Protein AF-A0A3D3GSV1-F1 (afdb_monomer_lite)

Sequence (92 aa):
MRKVKNKLFLETMAEWEYALKYYGAELPWKAIIINCTKNQAVSINEIIKLDDTSLKLVTDHDEIIISPENNWRLKHGRTVLEKTIFTHDLSN

Radius of gyration: 12.98 Å; chains: 1; bounding box: 32×24×39 Å

Foldseek 3Di:
DVVVLVVVLVVQVVQVVVLCVPCVVPDQAFFWKDDPPDIDTWGFRHWDDPDPFWIWTDTPPDIDIDGSVTHIHTDADDDDDDGDRDDDDPPD

pLDDT: mean 71.9, std 17.42, range [31.75, 91.69]

Structure (mmCIF, N/CA/C/O backbone):
data_AF-A0A3D3GSV1-F1
#
_entry.id   AF-A0A3D3GSV1-F1
#
loop_
_atom_site.group_PDB
_atom_site.id
_atom_site.type_symbol
_atom_site.label_atom_id
_atom_site.label_alt_id
_atom_site.label_comp_id
_atom_site.label_asym_id
_atom_site.label_entity_id
_atom_site.label_seq_id
_atom_site.pdbx_PDB_ins_code
_atom_site.Cartn_x
_atom_site.Cartn_y
_atom_site.Cartn_z
_atom_site.occupancy
_atom_site.B_iso_or_equiv
_atom_site.auth_seq_id
_atom_site.auth_comp_id
_atom_site.auth_asym_id
_atom_site.auth_atom_id
_atom_site.pdbx_PDB_model_num
ATOM 1 N N . MET A 1 1 ? 6.075 -2.231 24.159 1.00 50.69 1 MET A N 1
ATOM 2 C CA . MET A 1 1 ? 6.010 -2.667 22.740 1.00 50.69 1 MET A CA 1
ATOM 3 C C . MET A 1 1 ? 4.701 -2.319 22.011 1.00 50.69 1 MET A C 1
ATOM 5 O O . MET A 1 1 ? 4.789 -2.021 20.829 1.00 50.69 1 MET A O 1
ATOM 9 N N . ARG A 1 2 ? 3.513 -2.266 22.655 1.00 51.66 2 ARG A N 1
ATOM 10 C CA . ARG A 1 2 ? 2.245 -1.845 21.993 1.00 51.66 2 ARG A CA 1
ATOM 11 C C . ARG A 1 2 ? 2.295 -0.458 21.320 1.00 51.66 2 ARG A C 1
ATOM 13 O O . ARG A 1 2 ? 1.776 -0.307 20.224 1.00 51.66 2 ARG A O 1
ATOM 20 N N . LYS A 1 3 ? 2.967 0.527 21.934 1.00 56.91 3 LYS A N 1
ATOM 21 C CA . LYS A 1 3 ? 3.074 1.899 21.392 1.00 56.91 3 LYS A CA 1
ATOM 22 C C . LYS A 1 3 ? 3.810 1.987 20.042 1.00 56.91 3 LYS A C 1
ATOM 24 O O . LYS A 1 3 ? 3.449 2.813 19.218 1.00 56.91 3 LYS A O 1
ATOM 29 N N . VAL A 1 4 ? 4.806 1.127 19.801 1.00 58.81 4 VAL A N 1
ATOM 30 C CA . VAL A 1 4 ? 5.625 1.157 18.570 1.00 58.81 4 VAL A CA 1
ATOM 31 C C . VAL A 1 4 ? 4.856 0.595 17.372 1.00 58.81 4 VAL A C 1
ATOM 33 O O . VAL A 1 4 ? 4.908 1.177 16.294 1.00 58.81 4 VAL A O 1
ATOM 36 N N . LYS A 1 5 ? 4.085 -0.486 17.569 1.00 58.56 5 LYS A N 1
ATOM 37 C CA . LYS A 1 5 ? 3.236 -1.065 16.513 1.00 58.56 5 LYS A CA 1
ATOM 38 C C . LYS A 1 5 ? 2.166 -0.082 16.030 1.00 58.56 5 LYS A C 1
ATOM 40 O O . LYS A 1 5 ? 1.913 -0.012 14.837 1.00 58.56 5 LYS A O 1
ATOM 45 N N . ASN A 1 6 ? 1.601 0.707 16.946 1.00 69.56 6 ASN A N 1
ATOM 46 C CA . ASN A 1 6 ? 0.602 1.720 16.608 1.00 69.56 6 ASN A CA 1
ATOM 47 C C . ASN A 1 6 ? 1.218 2.869 15.782 1.00 69.56 6 ASN A C 1
ATOM 49 O O . ASN A 1 6 ? 0.692 3.213 14.733 1.00 69.56 6 ASN A O 1
ATOM 53 N N . LYS A 1 7 ? 2.399 3.379 16.169 1.00 74.62 7 LYS A N 1
ATOM 54 C CA . LYS A 1 7 ? 3.105 4.414 15.391 1.00 74.62 7 LYS A CA 1
ATOM 55 C C . LYS A 1 7 ? 3.396 3.971 13.948 1.00 74.62 7 LYS A C 1
ATOM 57 O O . LYS A 1 7 ? 3.071 4.698 13.020 1.00 74.62 7 LYS A O 1
ATOM 62 N N . LEU A 1 8 ? 3.953 2.772 13.769 1.00 70.94 8 LEU A N 1
ATOM 63 C CA . LEU A 1 8 ? 4.282 2.238 12.441 1.00 70.94 8 LEU A CA 1
ATOM 64 C C . LEU A 1 8 ? 3.034 2.028 11.566 1.00 70.94 8 LEU A C 1
ATOM 66 O O . LEU A 1 8 ? 3.072 2.239 10.356 1.00 70.94 8 LEU A O 1
ATOM 70 N N . PHE A 1 9 ? 1.928 1.602 12.178 1.00 76.88 9 PHE A N 1
ATOM 71 C CA . PHE A 1 9 ? 0.650 1.463 11.489 1.00 76.88 9 PHE A CA 1
ATOM 72 C C . PHE A 1 9 ? 0.109 2.822 11.017 1.00 76.88 9 PHE A C 1
ATOM 74 O O . PHE A 1 9 ? -0.226 2.958 9.845 1.00 76.88 9 PHE A O 1
ATOM 81 N N . LEU A 1 10 ? 0.115 3.844 11.881 1.00 78.62 10 LEU A N 1
ATOM 82 C CA . LEU A 1 10 ? -0.309 5.202 11.516 1.00 78.62 10 LEU A CA 1
ATOM 83 C C . LEU A 1 10 ? 0.533 5.790 10.375 1.00 78.62 10 LEU A C 1
ATOM 85 O O . LEU A 1 10 ? -0.016 6.392 9.458 1.00 78.62 10 LEU A O 1
ATOM 89 N N . GLU A 1 11 ? 1.850 5.573 10.395 1.00 79.56 11 GLU A N 1
ATOM 90 C CA . GLU A 1 11 ? 2.746 5.972 9.299 1.00 79.56 11 GLU A CA 1
ATOM 91 C C . GLU A 1 11 ? 2.382 5.274 7.983 1.00 79.56 11 GLU A C 1
ATOM 93 O O . GLU A 1 11 ? 2.429 5.892 6.923 1.00 79.56 11 GLU A O 1
ATOM 98 N N . THR A 1 12 ? 1.974 4.005 8.046 1.00 78.88 12 THR A N 1
ATOM 99 C CA . THR A 1 12 ? 1.576 3.262 6.845 1.00 78.88 12 THR A CA 1
ATOM 100 C C . THR A 1 12 ? 0.223 3.718 6.313 1.00 78.88 12 THR A C 1
ATOM 102 O O . THR A 1 12 ? 0.071 3.894 5.111 1.00 78.88 12 THR A O 1
ATOM 105 N N . MET A 1 13 ? -0.754 3.979 7.182 1.00 80.06 13 MET A N 1
ATOM 106 C CA . MET A 1 13 ? -2.032 4.557 6.756 1.00 80.06 13 MET A CA 1
ATOM 107 C C . MET A 1 13 ? -1.833 5.918 6.081 1.00 80.06 13 MET A C 1
ATOM 109 O O . MET A 1 13 ? -2.384 6.145 5.009 1.00 80.06 13 MET A O 1
ATOM 113 N N . ALA A 1 14 ? -0.984 6.783 6.645 1.00 81.12 14 ALA A N 1
ATOM 114 C CA . ALA A 1 14 ? -0.657 8.074 6.042 1.00 81.12 14 ALA A CA 1
ATOM 115 C C . ALA A 1 14 ? 0.016 7.929 4.662 1.00 81.12 14 ALA A C 1
ATOM 117 O O . ALA A 1 14 ? -0.266 8.707 3.750 1.00 81.12 14 ALA A O 1
ATOM 118 N N . GLU A 1 15 ? 0.878 6.921 4.489 1.00 81.19 15 GLU A N 1
ATOM 119 C CA . GLU A 1 15 ? 1.493 6.581 3.200 1.00 81.19 15 GLU A CA 1
ATOM 120 C C . GLU A 1 15 ? 0.429 6.224 2.146 1.00 81.19 15 GLU A C 1
ATOM 122 O O . GLU A 1 15 ? 0.439 6.776 1.043 1.00 81.19 15 GLU A O 1
ATOM 127 N N . TRP A 1 16 ? -0.541 5.375 2.497 1.00 82.38 16 TRP A N 1
ATOM 128 C CA . TRP A 1 16 ? -1.634 4.986 1.599 1.00 82.38 16 TRP A CA 1
ATOM 129 C C . TRP A 1 16 ? -2.654 6.105 1.341 1.00 82.38 16 TRP A C 1
ATOM 131 O O . TRP A 1 16 ? -3.175 6.226 0.233 1.00 82.38 16 TRP A O 1
ATOM 141 N N . GLU A 1 17 ? -2.930 6.965 2.319 1.00 82.19 17 GLU A N 1
ATOM 142 C CA . GLU A 1 17 ? -3.783 8.143 2.117 1.00 82.19 17 GLU A CA 1
ATOM 143 C C . GLU A 1 17 ? -3.131 9.158 1.170 1.00 82.19 17 GLU A C 1
ATOM 145 O O . GLU A 1 17 ? -3.790 9.686 0.269 1.00 82.19 17 GLU A O 1
ATOM 150 N N . TYR A 1 18 ? -1.824 9.399 1.324 1.00 80.06 18 TYR A N 1
ATOM 151 C CA . TYR A 1 18 ? -1.052 10.202 0.377 1.00 80.06 18 TYR A CA 1
ATOM 152 C C . TYR A 1 18 ? -1.121 9.581 -1.022 1.00 80.06 18 TYR A C 1
ATOM 154 O O . TYR A 1 18 ? -1.390 10.274 -2.005 1.00 80.06 18 TYR A O 1
ATOM 162 N N . ALA A 1 19 ? -0.966 8.261 -1.105 1.00 76.06 19 ALA A N 1
ATOM 163 C CA . ALA A 1 19 ? -1.047 7.532 -2.353 1.00 76.06 19 ALA A CA 1
ATOM 164 C C . ALA A 1 19 ? -2.341 7.761 -3.118 1.00 76.06 19 ALA A C 1
ATOM 166 O O . ALA A 1 19 ? -2.340 8.173 -4.283 1.00 76.06 19 ALA A O 1
ATOM 167 N N . LEU A 1 20 ? -3.445 7.530 -2.422 1.00 78.06 20 LEU A N 1
ATOM 168 C CA . LEU A 1 20 ? -4.788 7.727 -2.931 1.00 78.06 20 LEU A CA 1
ATOM 169 C C . LEU A 1 20 ? -4.999 9.156 -3.424 1.00 78.06 20 LEU A C 1
ATOM 171 O O . LEU A 1 20 ? -5.498 9.362 -4.529 1.00 78.06 20 LEU A O 1
ATOM 175 N N . LYS A 1 21 ? -4.583 10.142 -2.625 1.00 80.88 21 LYS A N 1
ATOM 176 C CA . LYS A 1 21 ? -4.814 11.559 -2.913 1.00 80.88 21 LYS A CA 1
ATOM 177 C C . LYS A 1 21 ? -4.132 12.032 -4.195 1.00 80.88 21 LYS A C 1
ATOM 179 O O . LYS A 1 21 ? -4.726 12.813 -4.934 1.00 80.88 21 LYS A O 1
ATOM 184 N N . TYR A 1 22 ? -2.891 11.617 -4.431 1.00 75.25 22 TYR A N 1
ATOM 185 C CA . TYR A 1 22 ? -2.088 12.160 -5.532 1.00 75.25 22 TYR A CA 1
ATOM 186 C C . TYR A 1 22 ? -2.158 11.329 -6.805 1.00 75.25 22 TYR A C 1
ATOM 188 O O . TYR A 1 22 ? -1.943 11.865 -7.888 1.00 75.25 22 TYR A O 1
ATOM 196 N N . TYR A 1 23 ? -2.481 10.043 -6.687 1.00 70.56 23 TYR A N 1
ATOM 197 C CA . TYR A 1 23 ? -2.335 9.117 -7.802 1.00 70.56 23 TYR A CA 1
ATOM 198 C C . TYR A 1 23 ? -3.550 8.215 -8.011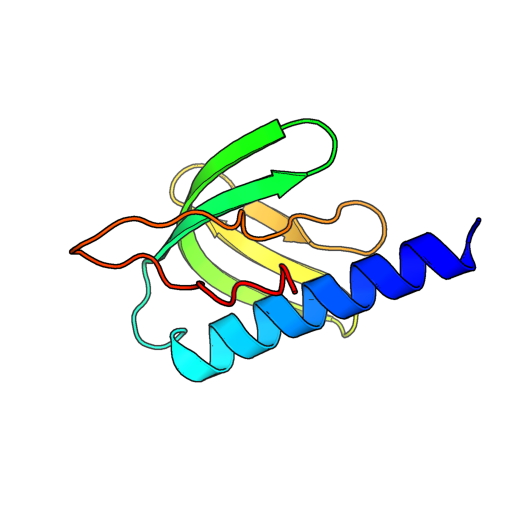 1.00 70.56 23 TYR A C 1
ATOM 200 O O . TYR A 1 23 ? -3.587 7.468 -8.986 1.00 70.56 23 TYR A O 1
ATOM 208 N N . GLY A 1 24 ? -4.555 8.266 -7.123 1.00 68.44 24 GLY A N 1
ATOM 209 C CA . GLY A 1 24 ? -5.686 7.323 -7.120 1.00 68.44 24 GLY A CA 1
ATOM 210 C C . GLY A 1 24 ? -6.520 7.387 -8.393 1.00 68.44 24 GLY A C 1
ATOM 211 O O . GLY A 1 24 ? -7.100 6.391 -8.804 1.00 68.44 24 GLY A O 1
ATOM 212 N N . ALA A 1 25 ? -6.515 8.539 -9.063 1.00 69.69 25 ALA A N 1
ATOM 213 C CA . ALA A 1 25 ? -7.182 8.729 -10.344 1.00 69.69 25 ALA A CA 1
ATOM 214 C C . ALA A 1 25 ? -6.504 7.987 -11.516 1.00 69.69 25 ALA A C 1
ATOM 216 O O . ALA A 1 25 ? -7.129 7.815 -12.557 1.00 69.69 25 ALA A O 1
ATOM 217 N N . GLU A 1 26 ? -5.246 7.554 -11.369 1.00 72.75 26 GLU A N 1
ATOM 218 C CA . GLU A 1 26 ? -4.455 6.908 -12.428 1.00 72.75 26 GLU A CA 1
ATOM 219 C C . GLU A 1 26 ? 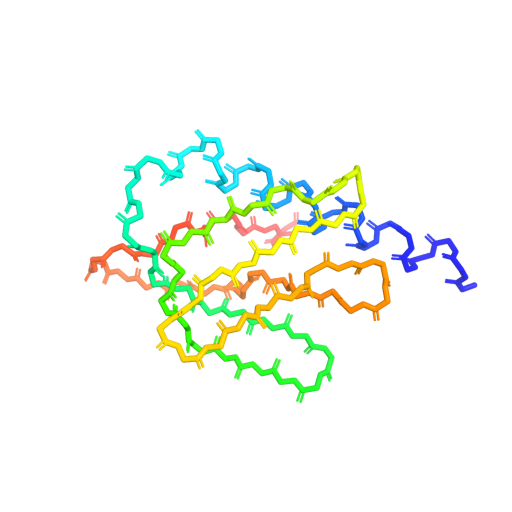-4.319 5.386 -12.259 1.00 72.75 26 GLU A C 1
ATOM 221 O O . GLU A 1 26 ? -3.371 4.787 -12.771 1.00 72.75 26 GLU A O 1
ATOM 226 N N . LEU A 1 27 ? -5.231 4.749 -11.520 1.00 74.12 27 LEU A N 1
ATOM 227 C CA . LEU A 1 27 ? -5.266 3.289 -11.414 1.00 74.12 27 LEU A CA 1
ATOM 228 C C . LEU A 1 27 ? -5.427 2.637 -12.814 1.00 74.12 27 LEU A C 1
ATOM 230 O O . LEU A 1 27 ? -6.126 3.189 -13.668 1.00 74.12 27 LEU A O 1
ATOM 234 N N . PRO A 1 28 ? -4.798 1.470 -13.070 1.00 80.94 28 PRO A N 1
ATOM 235 C CA . PRO A 1 28 ? -4.096 0.634 -12.099 1.00 80.94 28 PRO A CA 1
ATOM 236 C C . PRO A 1 28 ? -2.643 1.056 -11.830 1.00 80.94 28 PRO A C 1
ATOM 238 O O . PRO A 1 28 ? -1.927 1.537 -12.708 1.00 80.94 28 PRO A O 1
ATOM 241 N N . TRP A 1 29 ? -2.176 0.818 -10.604 1.00 80.25 29 TRP A N 1
ATOM 242 C CA . TRP A 1 29 ? -0.809 1.108 -10.171 1.00 80.25 29 TRP A CA 1
ATOM 243 C C . TRP A 1 29 ? 0.058 -0.138 -10.149 1.00 80.25 29 TRP A C 1
ATOM 245 O O . TRP A 1 29 ? -0.315 -1.127 -9.530 1.00 80.25 29 TRP A O 1
ATOM 255 N N . LYS A 1 30 ? 1.277 -0.066 -10.681 1.00 77.25 30 LYS A N 1
ATOM 256 C CA . LYS A 1 30 ? 2.294 -1.087 -10.409 1.00 77.25 30 LYS A CA 1
ATOM 257 C C . LYS A 1 30 ? 3.034 -0.722 -9.126 1.00 77.25 30 LYS A C 1
ATOM 259 O O . LYS A 1 30 ? 3.726 0.293 -9.071 1.00 77.25 30 LYS A O 1
ATOM 264 N N . ALA A 1 31 ? 2.879 -1.537 -8.089 1.00 75.88 31 ALA A N 1
ATOM 265 C CA . ALA A 1 31 ? 3.467 -1.306 -6.777 1.00 75.88 31 ALA A CA 1
ATOM 266 C C . ALA A 1 31 ? 4.260 -2.525 -6.304 1.00 75.88 31 ALA A C 1
ATOM 268 O O . ALA A 1 31 ? 3.937 -3.669 -6.616 1.00 75.88 31 ALA A O 1
ATOM 269 N N . ILE A 1 32 ? 5.294 -2.276 -5.505 1.00 80.81 32 ILE A N 1
ATOM 270 C CA . ILE A 1 32 ? 5.928 -3.314 -4.699 1.00 80.81 32 ILE A CA 1
ATOM 271 C C . ILE A 1 32 ? 5.508 -3.059 -3.258 1.00 80.81 32 ILE A C 1
ATOM 273 O O . ILE A 1 32 ? 5.737 -1.969 -2.740 1.00 80.81 32 ILE A O 1
ATOM 277 N N . ILE A 1 33 ? 4.903 -4.052 -2.619 1.00 82.25 33 ILE A N 1
ATOM 278 C CA . ILE A 1 33 ? 4.445 -3.987 -1.234 1.00 82.25 33 ILE A CA 1
ATOM 279 C C . ILE A 1 33 ? 5.202 -4.993 -0.373 1.00 82.25 33 ILE A C 1
ATOM 281 O O . ILE A 1 33 ? 5.595 -6.069 -0.829 1.00 82.25 33 ILE A O 1
ATOM 285 N N . ILE A 1 34 ? 5.413 -4.647 0.889 1.00 82.31 34 ILE A N 1
ATOM 286 C CA . ILE A 1 34 ? 6.167 -5.458 1.837 1.00 82.31 34 ILE A CA 1
ATOM 287 C C . ILE A 1 34 ? 5.437 -5.547 3.173 1.00 82.31 34 ILE A C 1
ATOM 289 O O . ILE A 1 34 ? 4.956 -4.548 3.708 1.00 82.31 34 ILE A O 1
ATOM 293 N N . ASN A 1 35 ? 5.402 -6.751 3.736 1.00 80.44 35 ASN A N 1
ATOM 294 C CA . ASN A 1 35 ? 5.084 -6.980 5.139 1.00 80.44 35 ASN A CA 1
ATOM 295 C C . ASN A 1 35 ? 6.219 -7.774 5.810 1.00 80.44 35 ASN A C 1
ATOM 297 O O . ASN A 1 35 ? 7.262 -8.036 5.211 1.00 80.44 35 ASN A O 1
ATOM 301 N N . CYS A 1 36 ? 6.038 -8.172 7.069 1.00 73.81 36 CYS A N 1
ATOM 302 C CA . CYS A 1 36 ? 7.064 -8.906 7.817 1.00 73.81 36 CYS A CA 1
ATOM 303 C C . CYS A 1 36 ? 7.418 -10.289 7.238 1.00 73.81 36 CYS A C 1
ATOM 305 O O . CYS A 1 36 ? 8.447 -10.847 7.608 1.00 73.81 36 CYS A O 1
ATOM 307 N N . THR A 1 37 ? 6.583 -10.848 6.360 1.00 77.50 37 THR A N 1
ATOM 308 C CA . THR A 1 37 ? 6.729 -12.209 5.821 1.00 77.50 37 THR A CA 1
ATOM 309 C C . THR A 1 37 ? 7.111 -12.245 4.347 1.00 77.50 37 THR A C 1
ATOM 311 O O . THR A 1 37 ? 7.709 -13.221 3.899 1.00 77.50 37 THR A O 1
ATOM 314 N N . LYS A 1 38 ? 6.728 -11.225 3.571 1.00 79.31 38 LYS A N 1
ATOM 315 C CA . LYS A 1 38 ? 6.775 -11.257 2.110 1.00 79.31 38 LYS A CA 1
ATOM 316 C C . LYS A 1 38 ? 7.015 -9.870 1.530 1.00 79.31 38 LYS A C 1
ATOM 318 O O . LYS A 1 38 ? 6.600 -8.856 2.082 1.00 79.31 38 LYS A O 1
ATOM 323 N N . ASN A 1 39 ? 7.647 -9.868 0.364 1.00 81.88 39 ASN A N 1
ATOM 324 C CA . ASN A 1 39 ? 7.758 -8.731 -0.535 1.00 81.88 39 ASN A CA 1
ATOM 325 C C . ASN A 1 39 ? 7.127 -9.144 -1.871 1.00 81.88 39 ASN A C 1
ATOM 327 O O . ASN A 1 39 ? 7.486 -10.197 -2.399 1.00 81.88 39 ASN A O 1
ATOM 331 N N . GLN A 1 40 ? 6.202 -8.350 -2.400 1.00 79.12 40 GLN A N 1
ATOM 332 C CA . GLN A 1 40 ? 5.367 -8.730 -3.535 1.00 79.12 40 GLN A CA 1
ATOM 333 C C . GLN A 1 40 ? 5.199 -7.563 -4.507 1.00 79.12 40 GLN A C 1
ATOM 335 O O . GLN A 1 40 ? 4.892 -6.450 -4.093 1.00 79.12 40 GLN A O 1
ATOM 340 N N . ALA A 1 41 ? 5.388 -7.822 -5.801 1.00 82.38 41 ALA A N 1
ATOM 341 C CA . ALA A 1 41 ? 5.000 -6.894 -6.859 1.00 82.38 41 ALA A CA 1
ATOM 342 C C . ALA A 1 41 ? 3.541 -7.167 -7.251 1.00 82.38 41 ALA A C 1
ATOM 344 O O . ALA A 1 41 ? 3.182 -8.319 -7.490 1.00 82.38 41 ALA A O 1
ATOM 345 N N . VAL A 1 42 ? 2.710 -6.127 -7.289 1.00 81.81 42 VAL A N 1
ATOM 346 C CA . VAL A 1 42 ? 1.272 -6.206 -7.576 1.00 81.81 42 VAL A CA 1
ATOM 347 C C . VAL A 1 42 ? 0.837 -5.069 -8.499 1.00 81.81 42 VAL A C 1
ATOM 349 O O . VAL A 1 42 ? 1.389 -3.968 -8.429 1.00 81.81 42 VAL A O 1
ATOM 352 N N . SER A 1 43 ? -0.178 -5.319 -9.327 1.00 84.69 43 SER A N 1
ATOM 353 C CA . SER A 1 43 ? -0.996 -4.248 -9.901 1.00 84.69 43 SER A CA 1
ATOM 354 C C . SER A 1 43 ? -2.152 -3.976 -8.943 1.00 84.69 43 SER A C 1
ATOM 356 O O . SER A 1 43 ? -2.891 -4.900 -8.610 1.00 84.69 43 SER A O 1
ATOM 358 N N . ILE A 1 44 ? -2.296 -2.744 -8.470 1.00 85.75 44 ILE A N 1
ATOM 359 C CA . ILE A 1 44 ? -3.416 -2.313 -7.635 1.00 85.75 44 ILE A CA 1
ATOM 360 C C . ILE A 1 44 ? -4.431 -1.663 -8.560 1.00 85.75 44 ILE A C 1
ATOM 362 O O . ILE A 1 44 ? -4.132 -0.648 -9.183 1.00 85.75 44 ILE A O 1
ATOM 366 N N . ASN A 1 45 ? -5.610 -2.259 -8.653 1.00 86.31 45 ASN A N 1
ATOM 367 C CA . ASN A 1 45 ? -6.681 -1.821 -9.542 1.00 86.31 45 ASN A CA 1
ATOM 368 C C . ASN A 1 45 ? -7.669 -0.906 -8.825 1.00 86.31 45 ASN A C 1
ATOM 370 O O . ASN A 1 45 ? -8.254 -0.021 -9.440 1.00 86.31 45 ASN A O 1
ATOM 374 N N . GLU A 1 46 ? -7.832 -1.110 -7.521 1.00 88.56 46 GLU A N 1
ATOM 375 C CA . GLU A 1 46 ? -8.729 -0.333 -6.678 1.00 88.56 46 GLU A CA 1
ATOM 376 C C . GLU A 1 46 ? -8.191 -0.290 -5.249 1.00 88.56 46 GLU A C 1
ATOM 378 O O . GLU A 1 46 ? -7.558 -1.237 -4.773 1.00 88.56 46 GLU A O 1
ATOM 383 N N . ILE A 1 47 ? -8.461 0.812 -4.555 1.00 86.38 47 ILE A N 1
ATOM 384 C CA . ILE A 1 47 ? -8.177 0.960 -3.132 1.00 86.38 47 ILE A CA 1
ATOM 385 C C . ILE A 1 47 ? -9.453 1.435 -2.446 1.00 86.38 47 ILE A C 1
ATOM 387 O O . ILE A 1 47 ? -9.991 2.489 -2.779 1.00 86.38 47 ILE A O 1
ATOM 391 N N . ILE A 1 48 ? -9.917 0.662 -1.469 1.00 88.62 48 ILE A N 1
ATOM 392 C CA . ILE A 1 48 ? -11.187 0.877 -0.777 1.00 88.62 48 ILE A CA 1
ATOM 393 C C . ILE A 1 48 ? -10.901 1.113 0.707 1.00 88.62 48 ILE A C 1
ATOM 395 O O . ILE A 1 48 ? -10.321 0.255 1.376 1.00 88.62 48 ILE A O 1
ATOM 399 N N . LYS A 1 49 ? -11.336 2.257 1.246 1.00 88.25 49 LYS A N 1
ATOM 400 C CA . LYS A 1 49 ? -11.353 2.488 2.698 1.00 88.25 49 LYS A CA 1
ATOM 401 C C . LYS A 1 49 ? -12.487 1.672 3.314 1.00 88.25 49 LYS A C 1
ATOM 403 O O . LYS A 1 49 ? -13.646 1.899 2.981 1.00 88.25 49 LYS A O 1
ATOM 408 N N . LEU A 1 50 ? -12.142 0.713 4.176 1.00 88.19 50 LEU A N 1
ATOM 409 C CA . LEU A 1 50 ? -13.120 -0.136 4.864 1.00 88.19 50 LEU A CA 1
ATOM 410 C C . LEU A 1 50 ? -13.622 0.539 6.146 1.00 88.19 50 LEU A C 1
ATOM 412 O O . LEU A 1 50 ? -14.822 0.576 6.398 1.00 88.19 50 LEU A O 1
ATOM 416 N N . ASP A 1 51 ? -12.698 1.100 6.927 1.00 87.56 51 ASP A N 1
ATOM 417 C CA . ASP A 1 51 ? -12.962 1.843 8.159 1.00 87.56 51 ASP A CA 1
ATOM 418 C C . ASP A 1 51 ? -11.795 2.808 8.457 1.00 87.56 51 ASP A C 1
ATOM 420 O O . ASP A 1 51 ? -10.907 3.003 7.624 1.00 87.56 51 ASP A O 1
ATOM 424 N N . ASP A 1 52 ? -11.789 3.453 9.625 1.00 82.81 52 ASP A N 1
ATOM 425 C CA . ASP A 1 52 ? -10.739 4.410 10.018 1.00 82.81 52 ASP A CA 1
ATOM 426 C C . ASP A 1 52 ? -9.367 3.775 10.292 1.00 82.81 52 ASP A C 1
ATOM 428 O O . ASP A 1 52 ? -8.371 4.476 10.462 1.00 82.81 52 ASP A O 1
ATOM 432 N N . THR A 1 53 ? -9.305 2.449 10.319 1.00 84.19 53 THR A N 1
ATOM 433 C CA . THR A 1 53 ? -8.122 1.644 10.624 1.00 84.19 53 THR A CA 1
ATOM 434 C C . THR A 1 53 ? -7.848 0.552 9.590 1.00 84.19 53 THR A C 1
ATOM 436 O O . THR A 1 53 ? -6.940 -0.248 9.797 1.00 84.19 53 THR A O 1
ATOM 439 N N . SER A 1 54 ? -8.582 0.511 8.476 1.00 87.44 54 SER A N 1
ATOM 440 C CA . SER A 1 54 ? -8.437 -0.566 7.498 1.00 87.44 54 SER A CA 1
ATOM 441 C C . SER A 1 54 ? -8.625 -0.097 6.058 1.00 87.44 54 SER A C 1
ATOM 443 O O . SER A 1 54 ? -9.569 0.628 5.727 1.00 87.44 54 SER A O 1
ATOM 445 N N . LEU A 1 55 ? -7.752 -0.582 5.174 1.00 89.56 55 LEU A N 1
ATOM 446 C CA . LEU A 1 55 ? -7.801 -0.370 3.725 1.00 89.56 55 LEU A CA 1
ATOM 447 C C . LEU A 1 55 ? -7.749 -1.713 3.000 1.00 89.56 55 LEU A C 1
ATOM 449 O O . LEU A 1 55 ? -7.012 -2.614 3.400 1.00 89.56 55 LEU A O 1
ATOM 453 N N . LYS A 1 56 ? -8.494 -1.828 1.902 1.00 91.56 56 LYS A N 1
ATOM 454 C CA . LYS A 1 56 ? -8.440 -2.972 0.994 1.00 91.56 56 LYS A CA 1
ATOM 455 C C . LYS A 1 56 ? -7.820 -2.561 -0.332 1.00 91.56 56 LYS A C 1
ATOM 457 O O . LYS A 1 56 ? -8.292 -1.619 -0.961 1.00 91.56 56 LYS A O 1
ATOM 462 N N . LEU A 1 57 ? -6.802 -3.295 -0.763 1.00 90.12 57 LEU A N 1
ATOM 463 C CA . LEU A 1 57 ? -6.223 -3.204 -2.098 1.00 90.12 57 LEU A CA 1
ATOM 464 C C . LEU A 1 57 ? -6.787 -4.345 -2.945 1.00 90.12 57 LEU A C 1
ATOM 466 O O . LEU A 1 57 ? -6.595 -5.514 -2.606 1.00 90.12 57 LEU A O 1
ATOM 470 N N . VAL A 1 58 ? -7.459 -4.016 -4.043 1.00 91.69 58 VAL A N 1
ATOM 471 C CA . VAL A 1 58 ? -7.889 -4.999 -5.043 1.00 91.69 58 VAL A CA 1
ATOM 472 C C . VAL A 1 58 ? -6.770 -5.136 -6.069 1.00 91.69 58 VAL A C 1
ATOM 474 O O . VAL A 1 58 ? -6.374 -4.144 -6.686 1.00 91.69 58 VAL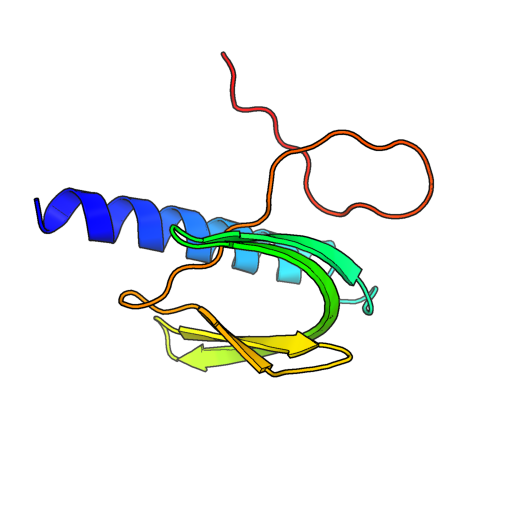 A O 1
ATOM 477 N N . THR A 1 59 ? -6.242 -6.348 -6.241 1.00 88.44 59 THR A N 1
ATOM 478 C CA . THR A 1 59 ? -5.162 -6.637 -7.199 1.00 88.44 59 THR A CA 1
ATOM 479 C C . THR A 1 59 ? -5.629 -7.573 -8.313 1.00 88.44 59 THR A C 1
ATOM 481 O O . THR A 1 59 ? -6.748 -8.076 -8.276 1.00 88.44 59 THR A O 1
ATOM 484 N N . ASP A 1 60 ? -4.771 -7.835 -9.303 1.00 82.06 60 ASP A N 1
ATOM 485 C CA . ASP A 1 60 ? -5.060 -8.778 -10.401 1.00 82.06 60 ASP A CA 1
ATOM 486 C C . ASP A 1 60 ? -5.259 -10.236 -9.940 1.00 82.06 60 ASP A C 1
ATOM 488 O O . ASP A 1 60 ? -5.814 -11.051 -10.678 1.00 82.06 60 ASP A O 1
ATOM 492 N N . HIS A 1 61 ? -4.762 -10.594 -8.753 1.00 79.19 61 HIS A N 1
ATOM 493 C CA . HIS A 1 61 ? -4.709 -11.985 -8.293 1.00 79.19 61 HIS A CA 1
ATOM 494 C C . HIS A 1 61 ? -5.435 -12.229 -6.973 1.00 79.19 61 HIS A C 1
ATOM 496 O O . HIS A 1 61 ? -5.924 -13.335 -6.757 1.00 79.19 61 HIS A O 1
ATOM 502 N N . ASP A 1 62 ? -5.465 -11.234 -6.088 1.00 85.31 62 ASP A N 1
ATOM 503 C CA . ASP A 1 62 ? -6.005 -11.377 -4.736 1.00 85.31 62 ASP A CA 1
ATOM 504 C C . ASP A 1 62 ? -6.422 -10.020 -4.139 1.00 85.31 62 ASP A C 1
ATOM 506 O O . ASP A 1 62 ? -6.141 -8.953 -4.699 1.00 85.31 62 ASP A O 1
ATOM 510 N N . GLU A 1 63 ? -7.054 -10.054 -2.971 1.00 89.81 63 GLU A N 1
ATOM 511 C CA . GLU A 1 63 ? -7.333 -8.876 -2.153 1.00 89.81 63 GLU A CA 1
ATOM 512 C C . GLU A 1 63 ? -6.357 -8.794 -0.975 1.00 89.81 63 GLU A C 1
ATOM 514 O O . GLU A 1 63 ? -6.098 -9.773 -0.275 1.00 89.81 63 GLU A O 1
ATOM 519 N N . ILE A 1 64 ? -5.824 -7.600 -0.716 1.00 89.06 64 ILE A N 1
ATOM 520 C CA . ILE A 1 64 ? -4.885 -7.371 0.387 1.00 89.06 64 ILE A CA 1
ATOM 521 C C . ILE A 1 64 ? -5.501 -6.387 1.368 1.00 89.06 64 ILE A C 1
ATOM 523 O O . ILE A 1 64 ? -5.823 -5.257 1.006 1.00 89.06 64 ILE A O 1
ATOM 527 N N . ILE A 1 65 ? -5.639 -6.814 2.623 1.00 89.19 65 ILE A N 1
ATOM 528 C CA . ILE A 1 65 ? -6.144 -5.973 3.710 1.00 89.19 65 ILE A CA 1
ATOM 529 C C . ILE A 1 65 ? -4.962 -5.421 4.503 1.00 89.19 65 ILE A C 1
ATOM 531 O O . ILE A 1 65 ? -4.141 -6.180 5.025 1.00 89.19 65 ILE A O 1
ATOM 535 N N . ILE A 1 66 ? -4.909 -4.096 4.595 1.00 85.12 66 ILE A N 1
ATOM 536 C CA . ILE A 1 66 ? -4.029 -3.348 5.488 1.00 85.12 66 ILE A CA 1
ATOM 537 C C . ILE A 1 66 ? -4.824 -3.032 6.750 1.00 85.12 66 ILE A C 1
ATOM 539 O O . ILE A 1 66 ? -5.851 -2.363 6.668 1.00 85.12 66 ILE A O 1
ATOM 543 N N . SER A 1 67 ? -4.346 -3.505 7.899 1.00 84.38 67 SER A N 1
ATOM 544 C CA . SER A 1 67 ? -4.935 -3.272 9.223 1.00 84.38 67 SER A CA 1
ATOM 545 C C . SER A 1 67 ? -3.840 -3.207 10.304 1.00 84.38 67 SER A C 1
ATOM 547 O O . SER A 1 67 ? -2.666 -3.485 10.015 1.00 84.38 67 SER A O 1
ATOM 549 N N . PRO A 1 68 ? -4.169 -2.887 11.572 1.00 79.62 68 PRO A N 1
ATOM 550 C CA . PRO A 1 68 ? -3.202 -2.908 12.671 1.00 79.62 68 PRO A CA 1
ATOM 551 C C . PRO A 1 68 ? -2.545 -4.280 12.901 1.00 79.62 68 PRO A C 1
ATOM 553 O O . PRO A 1 68 ? -1.416 -4.356 13.398 1.00 79.62 68 PRO A O 1
ATOM 556 N N . GLU A 1 69 ? -3.239 -5.369 12.560 1.00 79.44 69 GLU A N 1
ATOM 557 C CA . GLU A 1 69 ? -2.767 -6.751 12.689 1.00 79.44 69 GLU A CA 1
ATOM 558 C C . GLU A 1 69 ? -1.933 -7.201 11.487 1.00 79.44 69 GLU A C 1
ATOM 560 O O . GLU A 1 69 ? -1.001 -7.991 11.655 1.00 79.44 69 GLU A O 1
ATOM 565 N N . ASN A 1 70 ? -2.249 -6.697 10.291 1.00 75.06 70 ASN A N 1
ATOM 566 C CA . ASN A 1 70 ? -1.599 -7.066 9.040 1.00 75.06 70 ASN A CA 1
ATOM 567 C C . ASN A 1 70 ? -1.280 -5.819 8.221 1.00 75.06 70 ASN A C 1
ATOM 569 O O . ASN A 1 70 ? -2.097 -5.328 7.447 1.00 75.06 70 ASN A O 1
ATOM 573 N N . ASN A 1 71 ? -0.072 -5.300 8.411 1.00 73.00 71 ASN A N 1
ATOM 574 C CA . ASN A 1 71 ? 0.327 -4.053 7.792 1.00 73.00 71 ASN A CA 1
ATOM 575 C C . ASN A 1 71 ? 1.221 -4.298 6.568 1.00 73.00 71 ASN A C 1
ATOM 577 O O . ASN A 1 71 ? 2.315 -4.858 6.697 1.00 73.00 71 ASN A O 1
ATOM 581 N N . TRP A 1 72 ? 0.756 -3.850 5.402 1.00 83.75 72 TRP A N 1
ATOM 582 C CA . TRP A 1 72 ? 1.513 -3.842 4.156 1.00 83.75 72 TRP A CA 1
ATOM 583 C C . TRP A 1 72 ? 1.931 -2.420 3.820 1.00 83.75 72 TRP A C 1
ATOM 585 O O . TRP A 1 72 ? 1.104 -1.519 3.714 1.00 83.75 72 TRP A O 1
ATOM 595 N N . ARG A 1 73 ? 3.232 -2.241 3.629 1.00 80.44 73 ARG A N 1
ATOM 596 C CA . ARG A 1 73 ? 3.854 -0.961 3.296 1.00 80.44 73 ARG A CA 1
ATOM 597 C C . ARG A 1 73 ? 4.243 -0.939 1.835 1.00 80.44 73 ARG A C 1
ATOM 599 O O . ARG A 1 73 ? 4.588 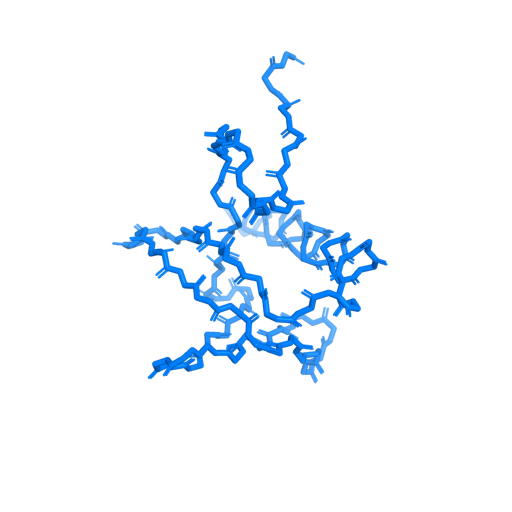-1.984 1.281 1.00 80.44 73 ARG A O 1
ATOM 606 N N . LEU A 1 74 ? 4.271 0.236 1.230 1.00 73.94 74 LEU A N 1
ATOM 607 C CA . LEU A 1 74 ? 4.903 0.416 -0.068 1.00 73.94 74 LEU A CA 1
ATOM 608 C C . LEU A 1 74 ? 6.425 0.271 0.105 1.00 73.94 74 LEU A C 1
ATOM 610 O O . LEU A 1 74 ? 7.036 0.803 1.032 1.00 73.94 74 LEU A O 1
ATOM 614 N N . LYS A 1 75 ? 7.069 -0.518 -0.758 1.00 70.25 75 LYS A N 1
ATOM 615 C CA . LYS A 1 75 ? 8.522 -0.700 -0.727 1.00 70.25 75 LYS A CA 1
ATOM 616 C C . LYS A 1 75 ? 9.197 0.494 -1.400 1.00 70.25 75 LYS A C 1
ATOM 618 O O . LYS A 1 75 ? 8.998 0.731 -2.588 1.00 70.25 75 LYS A O 1
ATOM 623 N N . HIS A 1 76 ? 10.075 1.182 -0.673 1.00 52.03 76 HIS A N 1
ATOM 624 C CA . HIS A 1 76 ? 10.929 2.231 -1.230 1.00 52.03 76 HIS A CA 1
ATOM 625 C C . HIS A 1 76 ? 11.919 1.631 -2.248 1.00 52.03 76 HIS A C 1
ATOM 627 O O . HIS A 1 76 ? 12.742 0.780 -1.903 1.00 52.03 76 HIS A O 1
ATOM 633 N N . GLY A 1 77 ? 11.858 2.060 -3.508 1.00 41.12 77 GLY A N 1
ATOM 634 C CA . GLY A 1 77 ? 12.808 1.654 -4.543 1.00 41.12 77 GLY A CA 1
ATOM 635 C C . GLY A 1 77 ? 12.721 2.563 -5.765 1.00 41.12 77 GLY A C 1
ATOM 636 O O . GLY A 1 77 ? 11.636 2.809 -6.279 1.00 41.12 77 GLY A O 1
ATOM 637 N N . ARG A 1 78 ? 13.863 3.081 -6.235 1.00 40.25 78 ARG A N 1
ATOM 638 C CA . ARG A 1 78 ? 13.942 3.816 -7.508 1.00 40.25 78 ARG A CA 1
ATOM 639 C C . ARG A 1 78 ? 13.551 2.888 -8.653 1.00 40.25 78 ARG A C 1
ATOM 641 O O . ARG A 1 78 ? 14.096 1.791 -8.750 1.00 40.25 78 ARG A O 1
ATOM 648 N N . THR A 1 79 ? 12.736 3.357 -9.589 1.00 39.47 79 THR A N 1
ATOM 649 C CA . THR A 1 79 ? 12.857 2.894 -10.978 1.00 39.47 79 THR A CA 1
ATOM 650 C C . THR A 1 79 ? 12.312 3.930 -11.947 1.00 39.47 79 THR A C 1
ATOM 652 O O . THR A 1 79 ? 11.283 4.556 -11.718 1.00 39.47 79 THR A O 1
ATOM 655 N N . VAL A 1 80 ? 13.099 4.159 -12.991 1.00 39.22 80 VAL A N 1
ATOM 656 C CA . VAL A 1 80 ? 12.933 5.191 -14.009 1.00 39.22 80 VAL A CA 1
ATOM 657 C C . VAL A 1 80 ? 11.982 4.663 -15.088 1.00 39.22 80 VAL A C 1
ATOM 659 O O . VAL A 1 80 ? 12.224 3.569 -15.581 1.00 39.22 80 VAL A O 1
ATOM 662 N N . LEU A 1 81 ? 10.958 5.468 -15.420 1.00 41.00 81 LEU A N 1
ATOM 663 C CA . LEU A 1 81 ? 10.089 5.430 -16.618 1.00 41.00 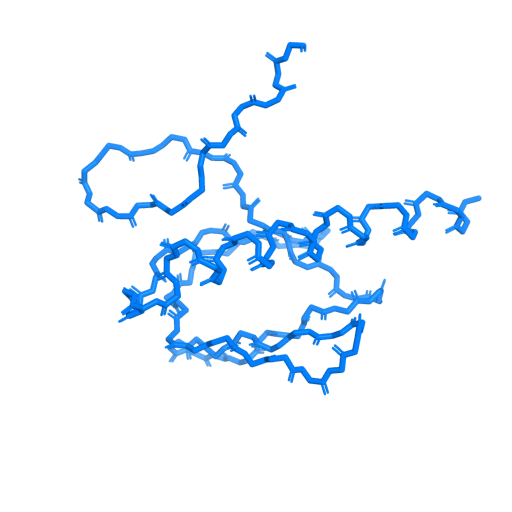81 LEU A CA 1
ATOM 664 C C . LEU A 1 81 ? 9.512 4.024 -16.924 1.00 41.00 81 LEU A C 1
ATOM 666 O O . LEU A 1 81 ? 10.158 3.225 -17.583 1.00 41.00 81 LEU A O 1
ATOM 670 N N . GLU A 1 82 ? 8.330 3.604 -16.460 1.00 37.94 82 GLU A N 1
ATOM 671 C CA . GLU A 1 82 ? 7.014 4.238 -16.612 1.00 37.94 82 GLU A CA 1
ATOM 672 C C . GLU A 1 82 ? 6.048 3.790 -15.484 1.00 37.94 82 GLU A C 1
ATOM 674 O O . GLU A 1 82 ? 5.469 2.704 -15.523 1.00 37.94 82 GLU A O 1
ATOM 679 N N . LYS A 1 83 ? 5.860 4.691 -14.506 1.00 41.69 83 LYS A N 1
ATOM 680 C CA . LYS A 1 83 ? 4.911 4.670 -13.367 1.00 41.69 83 LYS A CA 1
ATOM 681 C C . LYS A 1 83 ? 5.212 3.718 -12.192 1.00 41.69 83 LYS A C 1
ATOM 683 O O . LYS A 1 83 ? 4.540 2.713 -11.985 1.00 41.69 83 LYS A O 1
ATOM 688 N N . THR A 1 84 ? 6.136 4.170 -11.339 1.00 42.94 84 THR A N 1
ATOM 689 C CA . THR A 1 84 ? 6.200 3.865 -9.894 1.00 42.94 84 THR A CA 1
ATOM 690 C C . THR A 1 84 ? 5.729 5.104 -9.128 1.00 42.94 84 THR A C 1
ATOM 692 O O . THR A 1 84 ? 6.127 6.214 -9.474 1.00 42.94 84 THR A O 1
ATOM 695 N N . ILE A 1 85 ? 4.879 4.934 -8.112 1.00 48.72 85 ILE A N 1
ATOM 696 C CA . ILE A 1 85 ? 4.042 6.022 -7.580 1.00 48.72 85 ILE A CA 1
ATOM 697 C C . ILE A 1 85 ? 4.528 6.597 -6.224 1.00 48.72 85 ILE A C 1
ATOM 699 O O . ILE A 1 85 ? 4.149 7.702 -5.849 1.00 48.72 85 ILE A O 1
ATOM 703 N N . PHE A 1 86 ? 5.477 5.954 -5.527 1.00 40.78 86 PHE A N 1
ATOM 704 C CA . PHE A 1 86 ? 6.039 6.490 -4.271 1.00 40.78 86 PHE A CA 1
ATOM 705 C C . PHE A 1 86 ? 7.561 6.485 -4.252 1.00 40.78 86 PHE A C 1
ATOM 707 O O . PHE A 1 86 ? 8.195 5.434 -4.207 1.00 40.78 86 PHE A O 1
ATOM 714 N N . THR A 1 87 ? 8.144 7.682 -4.199 1.00 36.91 87 THR A N 1
ATOM 715 C CA . THR A 1 87 ? 9.540 7.902 -3.808 1.00 36.91 87 THR A CA 1
ATOM 716 C C . THR A 1 87 ? 9.635 9.163 -2.958 1.00 36.91 87 THR A C 1
ATOM 718 O O . THR A 1 87 ? 9.830 10.253 -3.488 1.00 36.91 87 THR A O 1
ATOM 721 N N . HIS A 1 88 ? 9.539 9.017 -1.637 1.00 31.75 88 HIS A N 1
ATOM 722 C CA . HIS A 1 88 ? 10.245 9.920 -0.733 1.00 31.75 88 HIS A CA 1
ATOM 723 C C . HIS A 1 88 ? 11.316 9.108 -0.010 1.00 31.75 88 HIS A C 1
ATOM 725 O O . HIS A 1 88 ? 11.027 8.115 0.659 1.00 31.75 88 HIS A O 1
ATOM 731 N N . ASP A 1 89 ? 12.564 9.500 -0.238 1.00 33.84 89 ASP A N 1
ATOM 732 C CA . ASP A 1 89 ? 13.710 9.074 0.547 1.00 33.84 89 ASP A CA 1
ATOM 733 C C . ASP A 1 89 ? 13.677 9.864 1.864 1.00 33.84 89 ASP A C 1
ATOM 735 O O . ASP A 1 89 ? 13.707 11.095 1.836 1.00 33.84 89 ASP A O 1
ATOM 739 N N . LEU A 1 90 ? 13.537 9.173 2.997 1.00 34.38 90 LEU A N 1
ATOM 7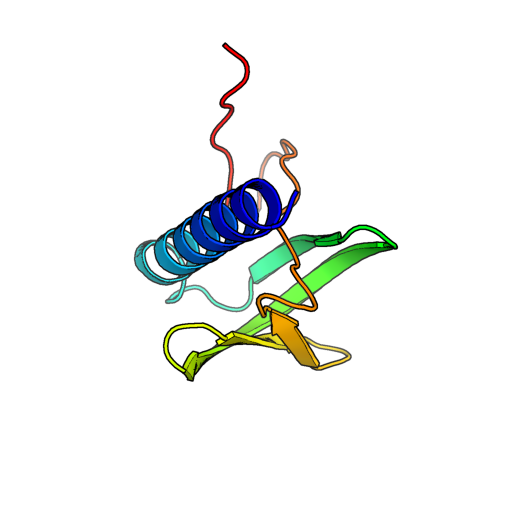40 C CA . LEU A 1 90 ? 13.735 9.753 4.333 1.00 34.38 90 LEU A CA 1
ATOM 741 C C . LEU A 1 90 ? 15.071 9.291 4.940 1.00 34.38 90 LEU A C 1
ATOM 743 O O . LEU A 1 90 ? 15.271 9.400 6.147 1.00 34.38 90 LEU A O 1
ATOM 747 N N . SER A 1 91 ? 15.996 8.781 4.117 1.00 33.66 91 SER A N 1
ATOM 748 C CA . SER A 1 91 ? 17.392 8.569 4.508 1.00 33.66 91 SER A CA 1
ATOM 749 C C . SER A 1 91 ? 18.136 9.908 4.471 1.00 33.66 91 SER A C 1
ATOM 751 O O . SER A 1 91 ? 18.917 10.182 3.562 1.00 33.66 91 SER A O 1
ATOM 753 N N . ASN A 1 92 ? 17.844 10.762 5.451 1.00 35.12 92 ASN A N 1
ATOM 754 C CA . ASN A 1 92 ? 18.818 11.643 6.097 1.00 35.12 92 ASN A CA 1
ATOM 755 C C . ASN A 1 92 ? 18.253 12.157 7.420 1.00 35.12 92 ASN A C 1
ATOM 757 O O . ASN A 1 92 ? 17.227 12.873 7.385 1.00 35.12 92 ASN A O 1
#

Secondary structure (DSSP, 8-state):
-HHHHHHHHHHHHHHHHHHHHHHGGGPSEEEEEE-SS-EEEEEEEEEEEEETTEEEEEESS-EEEE-SSS--EEPP----SS----------